Protein AF-A0A6N7GTT7-F1 (afdb_monomer)

Solvent-accessible surface area (backbone atoms only — not comparable to full-atom values): 6979 Å² total; per-residue (Å²): 132,86,78,80,67,84,54,67,67,53,60,55,50,51,62,52,28,68,70,64,79,55,83,85,88,78,90,72,83,54,68,67,62,46,46,47,39,41,69,74,63,77,46,87,81,93,70,67,74,76,79,52,41,68,41,43,73,73,63,72,40,90,84,76,88,62,70,78,77,86,85,80,89,83,79,89,87,76,66,89,85,58,52,70,70,58,48,53,49,52,55,50,53,51,50,55,54,49,67,75,66,70,126

pLDDT: mean 78.41, std 14.93, range [30.31, 97.12]

Mean predicted aligned error: 9.03 Å

Secondary structure (DSSP, 8-state):
-------HHHHHHHHHHGGGT---------HHHHHHHHHTS-------GGGGHHHHHTTSS-----SS----PPPPP--TT--HHHHHHHHHHHHHHHHHH--

Structure (mmCIF, N/CA/C/O backbone):
data_AF-A0A6N7GTT7-F1
#
_entry.id   AF-A0A6N7GTT7-F1
#
loop_
_atom_site.group_PDB
_atom_site.id
_atom_site.type_symbol
_atom_site.label_atom_id
_atom_site.label_alt_id
_atom_site.label_comp_id
_atom_site.label_asym_id
_atom_site.label_entity_id
_atom_site.label_seq_id
_atom_site.pdbx_PDB_ins_code
_atom_site.Cartn_x
_atom_site.Cartn_y
_atom_site.Cartn_z
_atom_site.occupancy
_atom_site.B_iso_or_equiv
_atom_site.auth_seq_id
_atom_site.auth_comp_id
_atom_site.auth_asym_id
_atom_site.auth_atom_id
_atom_site.pdbx_PDB_model_num
ATOM 1 N N . MET A 1 1 ? -19.228 -12.164 -17.977 1.00 33.44 1 MET A N 1
ATOM 2 C CA . MET A 1 1 ? -18.667 -12.926 -16.841 1.00 33.44 1 MET A CA 1
ATOM 3 C C . MET A 1 1 ? -17.359 -12.244 -16.448 1.00 33.44 1 MET A C 1
ATOM 5 O O . MET A 1 1 ? -16.363 -12.410 -17.137 1.00 33.44 1 MET A O 1
ATOM 9 N N . LEU A 1 2 ? -17.396 -11.334 -15.467 1.00 34.81 2 LEU A N 1
ATOM 10 C CA . LEU A 1 2 ? -16.209 -10.584 -15.036 1.00 34.81 2 LEU A CA 1
ATOM 11 C C . LEU A 1 2 ? -15.259 -11.562 -14.344 1.00 34.81 2 LEU A C 1
ATOM 13 O O . LEU A 1 2 ? -15.614 -12.165 -13.335 1.00 34.81 2 LEU A O 1
ATOM 17 N N . GLY A 1 3 ? -14.095 -11.777 -14.955 1.00 30.31 3 GLY A N 1
ATOM 18 C CA . GLY A 1 3 ? -13.103 -12.734 -14.493 1.00 30.31 3 GLY A CA 1
ATOM 19 C C . GLY A 1 3 ? -12.656 -12.412 -13.074 1.00 30.31 3 GLY A C 1
ATOM 20 O O . GLY A 1 3 ? -11.936 -11.439 -12.856 1.00 30.31 3 GLY A O 1
ATOM 21 N N . TYR A 1 4 ? -13.062 -13.265 -12.133 1.00 40.91 4 TYR A N 1
ATOM 22 C CA . TYR A 1 4 ? -12.450 -13.393 -10.819 1.00 40.91 4 TYR A CA 1
ATOM 23 C C . TYR A 1 4 ? -10.979 -13.760 -11.033 1.00 40.91 4 TYR A C 1
ATOM 25 O O . TYR A 1 4 ? -10.613 -14.931 -11.139 1.00 40.91 4 TYR A O 1
ATOM 33 N N . ARG A 1 5 ? -10.116 -12.747 -11.168 1.00 46.69 5 ARG A N 1
ATOM 34 C CA . ARG A 1 5 ? -8.670 -12.950 -11.097 1.00 46.69 5 ARG A CA 1
ATOM 35 C C . ARG A 1 5 ? -8.417 -13.609 -9.750 1.00 46.69 5 ARG A C 1
ATOM 37 O O . ARG A 1 5 ? -8.926 -13.136 -8.747 1.00 46.69 5 ARG A O 1
ATOM 44 N N . TYR A 1 6 ? -7.661 -14.700 -9.715 1.00 45.91 6 TYR A N 1
ATOM 45 C CA . TYR A 1 6 ? -7.235 -15.343 -8.473 1.00 45.91 6 TYR A CA 1
ATOM 46 C C . TYR A 1 6 ? -6.646 -14.289 -7.516 1.00 45.91 6 TYR A C 1
ATOM 48 O O . TYR A 1 6 ? -5.479 -13.905 -7.634 1.00 45.91 6 TYR A O 1
ATOM 56 N N . HIS A 1 7 ? -7.453 -13.784 -6.577 1.00 57.94 7 HIS A N 1
ATOM 57 C CA . HIS A 1 7 ? -7.026 -12.780 -5.614 1.00 57.94 7 HIS A CA 1
ATOM 58 C C . HIS A 1 7 ? -6.161 -13.500 -4.579 1.00 57.94 7 HIS A C 1
ATOM 60 O O . HIS A 1 7 ? -6.611 -13.810 -3.477 1.00 57.94 7 HIS A O 1
ATOM 66 N N . ARG A 1 8 ? -4.876 -13.726 -4.899 1.00 60.75 8 ARG A N 1
ATOM 67 C CA . ARG A 1 8 ? -3.850 -14.144 -3.918 1.00 60.75 8 ARG A CA 1
ATOM 68 C C . ARG A 1 8 ? -3.895 -13.253 -2.674 1.00 60.75 8 ARG A C 1
ATOM 70 O O . ARG A 1 8 ? -3.561 -13.681 -1.574 1.00 60.75 8 ARG A O 1
ATOM 77 N N . THR A 1 9 ? -4.368 -12.015 -2.841 1.00 64.69 9 THR A N 1
ATOM 78 C CA . THR A 1 9 ? -4.609 -11.090 -1.744 1.00 64.69 9 THR A CA 1
ATOM 79 C C . THR A 1 9 ? -5.674 -11.548 -0.760 1.00 64.69 9 THR A C 1
ATOM 81 O O . THR A 1 9 ? -5.447 -11.410 0.440 1.00 64.69 9 THR A O 1
ATOM 84 N N . ARG A 1 10 ? -6.786 -12.097 -1.247 1.00 68.25 10 ARG A N 1
ATOM 85 C CA . ARG A 1 10 ? -7.906 -12.564 -0.433 1.00 68.25 10 ARG A CA 1
ATOM 86 C C . ARG A 1 10 ? -7.535 -13.800 0.369 1.00 68.25 10 ARG A C 1
ATOM 88 O O . ARG A 1 10 ? -7.614 -13.749 1.586 1.00 68.25 10 ARG A O 1
ATOM 95 N N . GLN A 1 11 ? -7.022 -14.843 -0.286 1.00 69.31 11 GLN A N 1
ATOM 96 C CA . GLN A 1 11 ? -6.593 -16.072 0.399 1.00 69.31 11 GLN A CA 1
ATOM 97 C C . GLN A 1 11 ? -5.580 -15.792 1.515 1.00 69.31 11 GLN A C 1
ATOM 99 O O . GLN A 1 11 ? -5.642 -16.383 2.590 1.00 69.31 11 GLN A O 1
ATOM 104 N N . PHE A 1 12 ? -4.671 -14.846 1.284 1.00 69.56 12 PHE A N 1
ATOM 105 C CA . PHE A 1 12 ? -3.702 -14.426 2.287 1.00 69.56 12 PHE A CA 1
ATOM 106 C C . PHE A 1 12 ? -4.346 -13.701 3.478 1.00 69.56 12 PHE A C 1
ATOM 108 O O . PHE A 1 12 ? -3.942 -13.921 4.616 1.00 69.56 12 PHE A O 1
ATOM 115 N N . ILE A 1 13 ? -5.342 -12.840 3.235 1.00 70.56 13 ILE A N 1
ATOM 116 C CA . ILE A 1 13 ? -6.083 -12.153 4.303 1.00 70.56 13 ILE A CA 1
ATOM 117 C C . ILE A 1 13 ? -6.961 -13.148 5.069 1.00 70.56 13 ILE A C 1
ATOM 119 O O . ILE A 1 13 ? -6.960 -13.124 6.292 1.00 70.56 13 ILE A O 1
ATOM 123 N N . GLU A 1 14 ? -7.660 -14.047 4.380 1.00 71.56 14 GLU A N 1
ATOM 124 C CA . GLU A 1 14 ? -8.532 -15.057 4.991 1.00 71.56 14 GLU A CA 1
ATOM 125 C C . GLU A 1 14 ? -7.745 -16.058 5.839 1.00 71.56 14 GLU A C 1
ATOM 127 O O . GLU A 1 14 ? -8.158 -16.381 6.950 1.00 71.56 14 GLU A O 1
ATOM 132 N N . THR A 1 15 ? -6.573 -16.496 5.370 1.00 70.62 15 THR A N 1
ATOM 133 C CA . THR A 1 15 ? -5.663 -17.339 6.164 1.00 70.62 15 THR A CA 1
ATOM 134 C C . THR A 1 15 ? -5.285 -16.659 7.479 1.00 70.62 15 THR A C 1
ATOM 136 O O . THR A 1 15 ? -5.242 -17.306 8.521 1.00 70.62 15 THR A O 1
ATOM 139 N N . ALA A 1 16 ? -5.063 -15.345 7.456 1.00 67.12 16 ALA A N 1
ATOM 140 C CA . ALA A 1 16 ? -4.755 -14.583 8.659 1.00 67.12 16 ALA A CA 1
ATOM 141 C C . ALA A 1 16 ? -5.982 -14.314 9.537 1.00 67.12 16 ALA A C 1
ATOM 143 O O . ALA A 1 16 ? -5.878 -14.338 10.758 1.00 67.12 16 ALA A O 1
ATOM 144 N N . ALA A 1 17 ? -7.140 -14.072 8.921 1.00 68.50 17 ALA A N 1
ATOM 145 C CA . ALA A 1 17 ? -8.409 -13.828 9.598 1.00 68.50 17 ALA A CA 1
ATOM 146 C C . ALA A 1 17 ? -8.845 -15.029 10.449 1.00 68.50 17 ALA A C 1
ATOM 148 O O . ALA A 1 17 ? -9.390 -14.832 11.532 1.00 68.50 17 ALA A O 1
ATOM 149 N N . ARG A 1 18 ? -8.524 -16.260 10.016 1.00 69.44 18 ARG A N 1
ATOM 150 C CA . ARG A 1 18 ? -8.741 -17.485 10.810 1.00 69.44 18 ARG A CA 1
ATOM 151 C C . ARG A 1 18 ? -8.029 -17.462 12.163 1.00 69.44 18 ARG A C 1
ATOM 153 O O . ARG A 1 18 ? -8.524 -18.059 13.107 1.00 69.44 18 ARG A O 1
ATOM 160 N N . ALA A 1 19 ? -6.893 -16.771 12.274 1.00 65.56 19 ALA A N 1
ATOM 161 C CA . ALA A 1 19 ? -6.149 -16.663 13.530 1.00 65.56 19 ALA A CA 1
ATOM 162 C C . ALA A 1 19 ? -6.740 -15.630 14.509 1.00 65.56 19 ALA A C 1
ATOM 164 O O . ALA A 1 19 ? -6.274 -15.534 15.641 1.00 65.56 19 ALA A O 1
ATOM 165 N N . VAL A 1 20 ? -7.721 -14.829 14.078 1.00 65.25 20 VAL A N 1
ATOM 166 C CA . VAL A 1 20 ? -8.275 -13.700 14.847 1.00 65.25 20 VAL A CA 1
ATOM 167 C C . VAL A 1 20 ? -9.811 -13.647 14.821 1.00 65.25 20 VAL A C 1
ATOM 169 O O . VAL A 1 20 ? -10.374 -12.586 15.074 1.00 65.25 20 VAL A O 1
ATOM 172 N N . ASP A 1 21 ? -10.466 -14.768 14.497 1.00 65.12 21 ASP A N 1
ATOM 173 C CA . ASP A 1 21 ? -11.931 -14.945 14.440 1.00 65.12 21 ASP A CA 1
ATOM 174 C C . ASP A 1 21 ? -12.684 -13.798 13.732 1.00 65.12 21 ASP A C 1
ATOM 176 O O . ASP A 1 21 ? -13.643 -13.210 14.229 1.00 65.12 21 ASP A O 1
ATOM 180 N N . LEU A 1 22 ? -12.195 -13.420 12.548 1.00 65.06 22 LEU A N 1
ATOM 181 C CA . LEU A 1 22 ? -12.817 -12.386 11.724 1.00 65.06 22 LEU A CA 1
ATOM 182 C C . LEU A 1 22 ? -13.787 -13.012 10.719 1.00 65.06 22 LEU A C 1
ATOM 184 O O . LEU A 1 22 ? -13.362 -13.662 9.763 1.00 65.06 22 LEU A O 1
ATOM 188 N N . GLN A 1 23 ? -15.082 -12.724 10.861 1.00 61.09 23 GLN A N 1
ATOM 189 C CA . GLN A 1 23 ? -16.055 -12.968 9.796 1.00 61.09 23 GLN A CA 1
A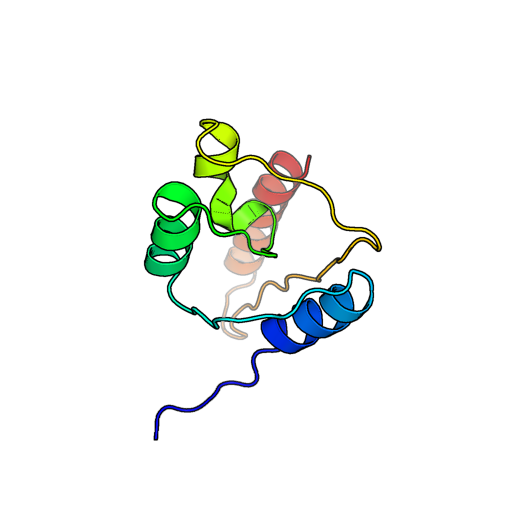TOM 190 C C . GLN A 1 23 ? -15.966 -11.850 8.747 1.00 61.09 23 GLN A C 1
ATOM 192 O O . GLN A 1 23 ? -16.403 -10.719 8.966 1.00 61.09 23 GLN A O 1
ATOM 197 N N . SER A 1 24 ? -15.364 -12.139 7.592 1.00 61.12 24 SER A N 1
ATOM 198 C CA . SER A 1 24 ? -15.308 -11.189 6.478 1.00 61.12 24 SER A CA 1
ATOM 199 C C . SER A 1 24 ? -16.696 -11.033 5.848 1.00 61.12 24 SER A C 1
ATOM 201 O O . SER A 1 24 ? -17.150 -11.919 5.130 1.00 61.12 24 SER A O 1
ATOM 203 N N . ALA A 1 25 ? -17.366 -9.909 6.108 1.00 61.06 25 ALA A N 1
ATOM 204 C CA . ALA A 1 25 ? -18.741 -9.688 5.656 1.00 61.06 25 ALA A CA 1
ATOM 205 C C . ALA A 1 25 ? -18.858 -9.130 4.222 1.00 61.06 25 ALA A C 1
ATOM 207 O O . 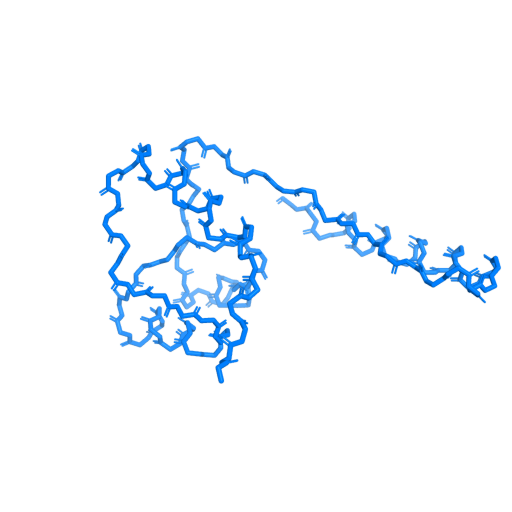ALA A 1 25 ? -19.888 -9.321 3.584 1.00 61.06 25 ALA A O 1
ATOM 208 N N . ILE A 1 26 ? -17.847 -8.404 3.716 1.00 66.12 26 ILE A N 1
ATOM 209 C CA . ILE A 1 26 ? -17.938 -7.676 2.435 1.00 66.12 26 ILE A CA 1
ATOM 210 C C . ILE A 1 26 ? -16.574 -7.648 1.726 1.00 66.12 26 ILE A C 1
ATOM 212 O O . ILE A 1 26 ? -15.572 -7.227 2.307 1.00 66.12 26 ILE A O 1
ATOM 216 N N . GLU A 1 27 ? -16.541 -8.056 0.454 1.00 67.25 27 GLU A N 1
ATOM 217 C CA . GLU A 1 27 ? -15.387 -7.892 -0.437 1.00 67.25 27 GLU A CA 1
ATOM 218 C C . GLU A 1 27 ? -15.522 -6.604 -1.253 1.00 67.25 27 GLU A C 1
ATOM 220 O O . GLU A 1 27 ? -16.541 -6.364 -1.897 1.00 67.25 27 GLU A O 1
ATOM 225 N N . VAL A 1 28 ? -14.478 -5.772 -1.230 1.00 69.12 28 VAL A N 1
ATOM 226 C CA . VAL A 1 28 ? -14.451 -4.491 -1.944 1.00 69.12 28 VAL A CA 1
ATOM 227 C C . VAL A 1 28 ? -13.089 -4.296 -2.604 1.00 69.12 28 VAL A C 1
ATOM 229 O O . VAL A 1 28 ? -12.066 -4.141 -1.928 1.00 69.12 28 VAL A O 1
ATOM 232 N N . GLU A 1 29 ? -13.079 -4.288 -3.934 1.00 67.75 29 GLU A N 1
ATOM 233 C CA . GLU A 1 29 ? -11.881 -4.124 -4.767 1.00 67.75 29 GLU A CA 1
ATOM 234 C C . GLU A 1 29 ? -11.448 -2.653 -4.942 1.00 67.75 29 GLU A C 1
ATOM 236 O O . GLU A 1 29 ? -10.263 -2.369 -4.737 1.00 67.75 29 GLU A O 1
ATOM 241 N N . PRO A 1 30 ? -12.341 -1.676 -5.223 1.00 78.06 30 PRO A N 1
ATOM 24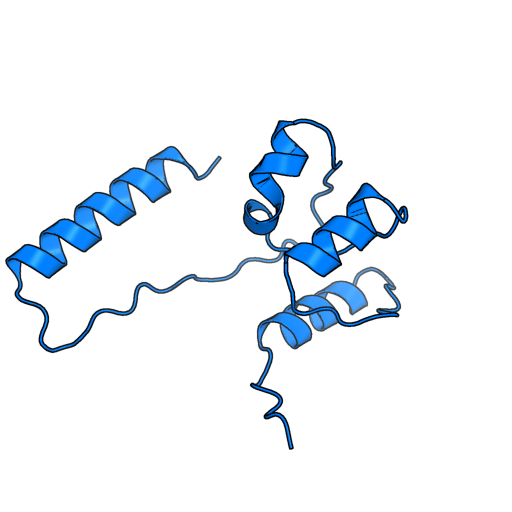2 C CA . PRO A 1 30 ? -11.906 -0.296 -5.432 1.00 78.06 30 PRO A CA 1
ATOM 243 C C . PRO A 1 30 ? -11.315 0.321 -4.157 1.00 78.06 30 PRO A C 1
ATOM 245 O O . PRO A 1 30 ? -11.956 0.327 -3.101 1.00 78.06 30 PRO A O 1
ATOM 248 N N . LYS A 1 31 ? -10.105 0.898 -4.254 1.00 76.62 31 LYS A N 1
ATOM 249 C CA . LYS A 1 31 ? -9.464 1.633 -3.142 1.00 76.62 31 LYS A CA 1
ATOM 250 C C . LYS A 1 31 ? -10.382 2.735 -2.604 1.00 76.62 31 LYS A C 1
ATOM 252 O O . LYS A 1 31 ? -10.480 2.899 -1.394 1.00 76.62 31 LYS A O 1
ATOM 257 N N . THR A 1 32 ? -11.071 3.450 -3.491 1.00 82.00 32 THR A N 1
ATOM 258 C CA . THR A 1 32 ? -11.985 4.549 -3.146 1.00 82.00 32 THR A CA 1
ATOM 259 C C . THR A 1 32 ? -13.175 4.076 -2.317 1.00 82.00 32 THR A C 1
ATOM 261 O O . THR A 1 32 ? -13.444 4.646 -1.266 1.00 82.00 32 THR A O 1
ATOM 264 N N . LEU A 1 33 ? -13.833 2.987 -2.724 1.00 82.69 33 LEU A N 1
ATOM 265 C CA . LEU A 1 33 ? -14.964 2.426 -1.982 1.00 82.69 33 LEU A CA 1
ATOM 266 C C . LEU A 1 33 ? -14.523 1.849 -0.629 1.00 82.69 33 LEU A C 1
ATOM 268 O O . LEU A 1 33 ? -15.207 2.016 0.376 1.00 82.69 33 LEU A O 1
ATOM 272 N N . LYS A 1 34 ? -13.338 1.226 -0.574 1.00 84.69 34 LYS A N 1
ATOM 273 C CA . LYS A 1 34 ? -12.745 0.774 0.690 1.00 84.69 34 LYS A CA 1
ATOM 274 C C . LYS A 1 34 ? -12.457 1.949 1.627 1.00 84.69 34 LYS A C 1
ATOM 276 O O . LYS A 1 34 ? -12.767 1.851 2.808 1.00 84.69 34 LYS A O 1
ATOM 281 N N . ARG A 1 35 ? -11.909 3.054 1.111 1.00 85.62 35 ARG A N 1
ATOM 282 C CA . ARG A 1 35 ? -11.669 4.274 1.894 1.00 85.62 35 ARG A CA 1
ATOM 283 C C . ARG A 1 35 ? -12.971 4.817 2.477 1.00 85.62 35 ARG A C 1
ATOM 285 O O . ARG A 1 35 ? -13.017 5.056 3.675 1.00 85.62 35 ARG A O 1
ATOM 292 N N . GLU A 1 36 ? -14.019 4.948 1.667 1.00 89.38 36 GLU A N 1
ATOM 293 C CA . GLU A 1 36 ? -15.319 5.454 2.127 1.00 89.38 36 GLU A CA 1
ATOM 294 C C . GLU A 1 36 ? -15.881 4.605 3.278 1.00 89.38 36 GLU A C 1
ATOM 296 O O . GLU A 1 36 ? -16.271 5.133 4.317 1.00 89.38 36 GLU A O 1
ATOM 301 N N . LEU A 1 37 ? -15.840 3.274 3.145 1.00 88.50 37 LEU A N 1
ATOM 302 C CA . LEU A 1 37 ? -16.312 2.358 4.188 1.00 88.50 37 LEU A CA 1
ATOM 303 C C . LEU A 1 37 ? -15.537 2.490 5.506 1.00 88.50 37 LEU A C 1
ATOM 305 O O . LEU A 1 37 ? -16.130 2.377 6.579 1.00 88.50 37 LEU A O 1
ATOM 309 N N . LEU A 1 38 ? -14.227 2.720 5.433 1.00 89.69 38 LEU A N 1
ATOM 310 C CA . LEU A 1 38 ? -13.373 2.870 6.610 1.00 89.69 38 LEU A CA 1
ATOM 311 C C . LEU A 1 38 ? -13.546 4.241 7.271 1.00 89.69 38 LEU A C 1
ATOM 313 O O . LEU A 1 38 ? -13.741 4.315 8.479 1.00 89.69 38 LEU A O 1
ATOM 317 N N . VAL A 1 39 ? -13.502 5.314 6.479 1.00 88.19 39 VAL A N 1
ATOM 318 C CA . VAL A 1 39 ? -13.484 6.695 6.983 1.00 88.19 39 VAL A CA 1
ATOM 319 C C . VAL A 1 39 ? -14.879 7.165 7.390 1.00 88.19 39 VAL A C 1
ATOM 321 O O . VAL A 1 39 ? -15.021 7.852 8.396 1.00 88.19 39 VAL A O 1
ATOM 324 N N . ARG A 1 40 ? -15.921 6.802 6.632 1.00 89.00 40 ARG A N 1
ATOM 325 C CA . ARG A 1 40 ? -17.275 7.346 6.834 1.00 89.00 40 ARG A CA 1
ATOM 326 C C . ARG A 1 40 ? -18.266 6.378 7.461 1.00 89.00 40 ARG A C 1
ATOM 328 O O . ARG A 1 40 ? -19.231 6.820 8.072 1.00 89.00 40 ARG A O 1
ATOM 335 N N . HIS A 1 41 ? -18.040 5.072 7.335 1.00 88.88 41 HIS A N 1
ATOM 336 C CA . HIS A 1 41 ? -18.994 4.055 7.797 1.00 88.88 41 HIS A CA 1
ATOM 337 C C . HIS A 1 41 ? -18.494 3.216 8.981 1.00 88.88 41 HIS A C 1
ATOM 339 O O . HIS A 1 41 ? -19.111 2.199 9.305 1.00 88.88 41 HIS A O 1
ATOM 345 N N . GLY A 1 42 ? -17.385 3.613 9.617 1.00 85.06 42 GLY A N 1
ATOM 346 C CA . GLY A 1 42 ? -16.876 2.978 10.838 1.00 85.06 42 GLY A CA 1
ATOM 347 C C . GLY A 1 42 ? -16.531 1.496 10.673 1.00 85.06 42 GLY A C 1
ATOM 348 O O . GLY A 1 42 ? -16.611 0.727 11.631 1.00 85.06 42 GLY A O 1
ATOM 349 N N . ARG A 1 43 ? -16.206 1.057 9.451 1.00 88.19 43 ARG A N 1
ATOM 350 C CA . ARG A 1 43 ? -15.807 -0.330 9.188 1.00 88.19 43 ARG A CA 1
ATOM 351 C C . ARG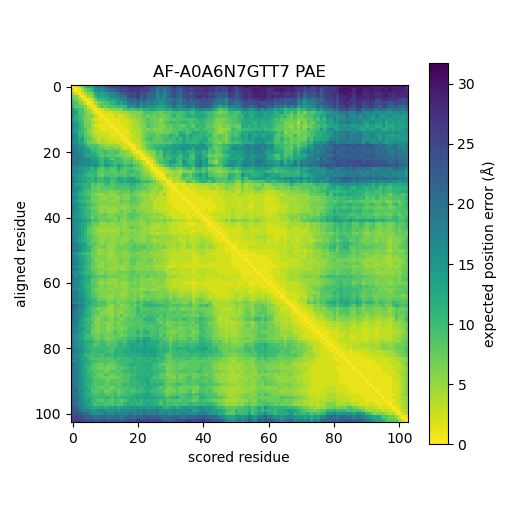 A 1 43 ? -14.323 -0.527 9.478 1.00 88.19 43 ARG A C 1
ATOM 353 O O . ARG A 1 43 ? -13.533 0.409 9.448 1.00 88.19 43 ARG A O 1
ATOM 360 N N . CYS A 1 44 ? -13.943 -1.784 9.687 1.00 86.19 44 CYS A N 1
ATOM 361 C CA . CYS A 1 44 ? -12.554 -2.209 9.844 1.00 86.19 44 CYS A CA 1
ATOM 362 C C . CYS A 1 44 ? -12.134 -3.075 8.654 1.00 86.19 44 CYS A C 1
ATOM 364 O O . CYS A 1 44 ? -12.948 -3.801 8.082 1.00 86.19 44 CYS A O 1
ATOM 366 N N . SER A 1 45 ? -10.853 -3.035 8.287 1.00 83.38 45 SER A N 1
ATOM 367 C CA . SER A 1 45 ? -10.314 -3.877 7.217 1.00 83.38 45 SER A CA 1
ATOM 368 C C . SER A 1 45 ? -8.873 -4.287 7.498 1.00 83.38 45 SER A C 1
ATOM 370 O O . SER A 1 45 ? -8.118 -3.560 8.142 1.00 83.38 45 SER A O 1
ATOM 372 N N . ILE A 1 46 ? -8.489 -5.454 6.982 1.00 80.38 46 ILE A N 1
ATOM 373 C CA . ILE A 1 46 ? -7.091 -5.869 6.887 1.00 80.38 46 ILE A CA 1
ATOM 374 C C . ILE A 1 46 ? -6.580 -5.426 5.516 1.00 80.38 46 ILE A C 1
ATOM 376 O O . ILE A 1 46 ? -7.043 -5.911 4.484 1.00 80.38 46 ILE A O 1
ATOM 380 N N . VAL A 1 47 ? -5.604 -4.521 5.504 1.00 78.62 47 VAL A N 1
ATOM 381 C CA . VAL A 1 47 ? -4.984 -3.998 4.280 1.00 78.62 47 VAL A CA 1
ATOM 382 C C . VAL A 1 47 ? -3.459 -3.985 4.402 1.00 78.62 47 VAL A C 1
ATOM 384 O O . VAL A 1 47 ? -2.935 -3.903 5.516 1.00 78.62 47 VAL A O 1
ATOM 387 N N . PRO A 1 48 ? -2.714 -4.035 3.282 1.00 79.75 48 PRO A N 1
ATOM 388 C CA . PRO A 1 48 ? -1.303 -3.671 3.291 1.00 79.75 48 PRO A CA 1
ATOM 389 C C . PRO A 1 48 ? -1.129 -2.256 3.852 1.00 79.75 48 PRO A C 1
ATOM 391 O O . PRO A 1 48 ? -1.834 -1.342 3.428 1.00 79.75 48 PRO A O 1
ATOM 394 N N . TYR A 1 49 ? -0.177 -2.077 4.768 1.00 81.12 49 TYR A N 1
ATOM 395 C CA . TYR A 1 49 ? 0.016 -0.827 5.514 1.00 81.12 49 TYR A CA 1
ATOM 396 C C . TYR A 1 49 ? 0.116 0.416 4.615 1.00 81.12 49 TYR A C 1
ATOM 398 O O . TYR A 1 49 ? -0.536 1.423 4.864 1.00 81.12 49 TYR A O 1
ATOM 406 N N . GLY A 1 50 ? 0.863 0.313 3.512 1.00 80.81 50 GLY A N 1
ATOM 407 C CA . GLY A 1 50 ? 1.050 1.420 2.573 1.00 80.81 50 GLY A CA 1
ATOM 408 C C . GLY A 1 50 ? -0.180 1.787 1.731 1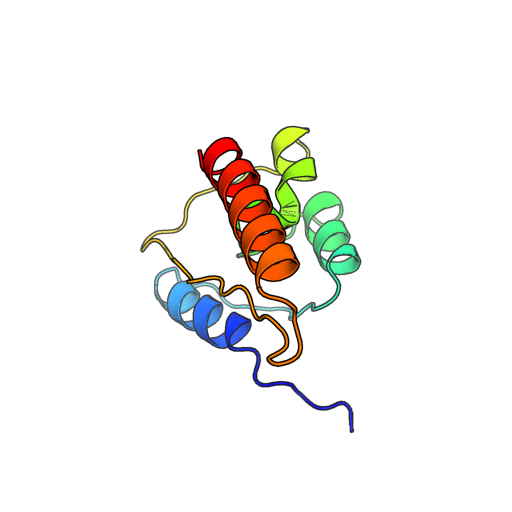.00 80.81 50 GLY A C 1
ATOM 409 O O . GLY A 1 50 ? -0.157 2.814 1.062 1.00 80.81 50 GLY A O 1
ATOM 410 N N . LEU A 1 51 ? -1.250 0.979 1.722 1.00 83.12 51 LEU A N 1
ATOM 411 C CA . LEU A 1 51 ? -2.412 1.229 0.857 1.00 83.12 51 LEU A CA 1
ATOM 412 C C . LEU A 1 51 ? -3.182 2.497 1.259 1.00 83.12 51 LEU A C 1
ATOM 414 O O . LEU A 1 51 ? -3.690 3.198 0.380 1.00 83.12 51 LEU A O 1
ATOM 418 N N . LEU A 1 52 ? -3.256 2.760 2.565 1.00 86.62 52 LEU A N 1
ATOM 419 C CA . LEU A 1 52 ? -3.979 3.876 3.187 1.00 86.62 52 LEU A CA 1
ATOM 420 C C . LEU A 1 52 ? -3.028 4.750 4.016 1.00 86.62 52 LEU A C 1
ATOM 422 O O . LEU A 1 52 ? -3.358 5.212 5.105 1.00 86.62 52 LEU A O 1
ATOM 426 N N . TRP A 1 53 ? -1.789 4.883 3.538 1.00 86.62 53 TRP A N 1
ATOM 427 C CA . TRP A 1 53 ? -0.744 5.600 4.260 1.00 86.62 53 TRP A CA 1
ATOM 428 C C . TRP A 1 53 ? -1.102 7.064 4.501 1.00 86.62 53 TRP A C 1
ATOM 430 O O . TRP A 1 53 ? -0.838 7.575 5.584 1.00 86.62 53 TRP A O 1
ATOM 440 N N . ASP A 1 54 ? -1.719 7.721 3.520 1.00 89.44 54 ASP A N 1
ATOM 441 C CA . ASP A 1 54 ? -2.066 9.137 3.621 1.00 89.44 54 ASP A CA 1
ATOM 442 C C . ASP A 1 54 ? -3.112 9.365 4.719 1.00 89.44 54 ASP A C 1
ATOM 444 O O . ASP A 1 54 ? -2.940 10.258 5.544 1.00 89.44 54 ASP A O 1
ATOM 448 N N . GLU A 1 55 ? -4.128 8.501 4.792 1.00 90.75 55 GLU A N 1
ATOM 449 C CA . GLU A 1 55 ? -5.178 8.539 5.813 1.00 90.75 55 GLU A CA 1
ATOM 450 C C . GLU A 1 55 ? -4.651 8.174 7.213 1.00 90.75 55 GLU A C 1
ATOM 452 O O . GLU A 1 55 ? -5.076 8.743 8.216 1.00 90.75 55 GLU A O 1
ATOM 457 N N . ILE A 1 56 ? -3.693 7.246 7.304 1.00 90.31 56 ILE A N 1
ATOM 458 C CA . ILE A 1 56 ? -3.017 6.926 8.573 1.00 90.31 56 ILE A CA 1
ATOM 459 C C . ILE A 1 56 ? -2.162 8.113 9.028 1.00 90.31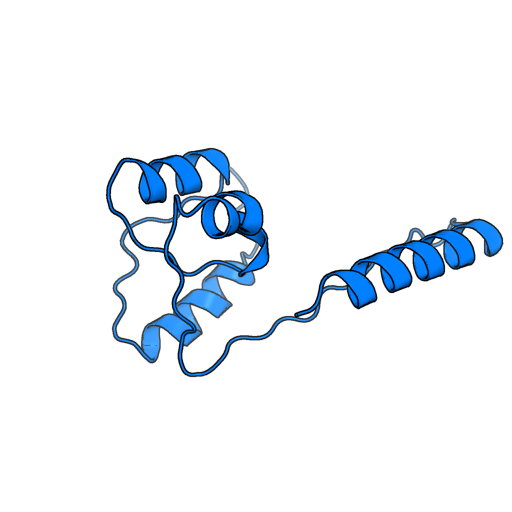 56 ILE A C 1
ATOM 461 O O . ILE A 1 56 ? -2.178 8.485 10.199 1.00 90.31 56 ILE A O 1
ATOM 465 N N . LYS A 1 57 ? -1.412 8.722 8.105 1.00 91.00 57 LYS A N 1
ATOM 466 C CA . LYS A 1 57 ? -0.513 9.841 8.395 1.00 91.00 57 LYS A CA 1
ATOM 467 C C . LYS A 1 57 ? -1.279 11.105 8.788 1.00 91.00 57 LYS A C 1
ATOM 469 O O . LYS A 1 57 ? -0.799 11.841 9.645 1.00 91.00 57 LYS A O 1
ATOM 474 N N . SER A 1 58 ? -2.437 11.364 8.179 1.00 92.94 58 SER A N 1
ATOM 475 C CA . SER A 1 58 ? -3.300 12.498 8.534 1.00 92.94 58 SER A CA 1
ATOM 476 C C . SER A 1 58 ? -4.102 12.278 9.820 1.00 92.94 58 SER A C 1
ATOM 478 O O . SER A 1 58 ? -4.699 13.225 10.323 1.00 92.94 58 SER A O 1
ATOM 480 N N . GLY A 1 59 ? -4.109 11.058 10.369 1.00 91.75 59 GLY A N 1
ATOM 481 C CA . GLY A 1 59 ? -4.883 10.701 11.558 1.00 91.75 59 GLY A CA 1
ATOM 482 C C . GLY A 1 59 ? -6.356 10.379 11.281 1.00 91.75 59 GLY A C 1
ATOM 483 O O . GLY A 1 59 ? -7.101 10.143 12.227 1.00 91.75 59 GLY A O 1
ATOM 484 N N . GLU A 1 60 ? -6.780 10.322 10.013 1.00 91.88 60 GLU A N 1
ATOM 485 C CA . GLU A 1 60 ? -8.130 9.885 9.619 1.00 91.88 60 GLU A CA 1
ATOM 486 C C . GLU A 1 60 ? -8.379 8.409 9.960 1.00 91.88 60 GLU A C 1
ATOM 488 O O . GLU A 1 60 ? -9.515 8.014 10.218 1.00 91.88 60 GLU A O 1
ATOM 493 N N . LEU A 1 61 ? -7.326 7.582 9.961 1.00 92.25 61 LEU A N 1
ATOM 494 C CA . LEU A 1 61 ? -7.407 6.162 10.291 1.00 92.25 61 LEU A CA 1
ATOM 495 C C . LEU A 1 61 ? -6.400 5.761 11.365 1.00 92.25 61 LEU A C 1
ATOM 497 O O . LEU A 1 61 ? -5.208 6.058 11.290 1.00 92.25 61 LEU A O 1
ATOM 501 N N . LEU A 1 62 ? -6.879 4.969 12.321 1.00 90.81 62 LEU A N 1
ATOM 502 C CA . LEU A 1 62 ? -6.028 4.250 13.260 1.00 90.81 62 LEU A CA 1
ATOM 503 C C . LEU A 1 62 ? -5.662 2.880 12.695 1.00 90.81 62 LEU A C 1
ATOM 505 O O . LEU A 1 62 ? -6.455 2.210 12.032 1.00 90.81 62 LEU A O 1
ATOM 509 N N . VAL A 1 63 ? -4.447 2.435 13.000 1.00 89.81 63 VAL A N 1
ATOM 510 C CA . VAL A 1 63 ? -3.913 1.167 12.510 1.00 89.81 63 VAL A CA 1
ATOM 511 C C . VAL A 1 63 ? -3.363 0.334 13.653 1.00 89.81 63 VAL A C 1
ATOM 513 O O . VAL A 1 63 ? -2.656 0.819 14.534 1.00 89.81 63 VAL A O 1
ATOM 516 N N . ARG A 1 64 ? -3.657 -0.966 13.610 1.00 87.31 64 ARG A N 1
ATOM 517 C CA . ARG A 1 64 ? -3.111 -1.959 14.533 1.00 87.31 64 ARG A CA 1
ATOM 518 C C . ARG A 1 64 ? -2.380 -3.038 13.751 1.00 87.31 64 ARG A C 1
ATOM 520 O O . ARG A 1 64 ? -2.907 -3.581 12.783 1.00 87.31 64 ARG A O 1
ATOM 527 N N . ARG A 1 65 ? -1.177 -3.399 14.204 1.00 82.12 65 ARG A N 1
ATOM 528 C CA . ARG A 1 65 ? -0.457 -4.567 13.676 1.00 82.12 65 ARG A CA 1
ATOM 529 C C . ARG A 1 65 ? -1.205 -5.841 14.075 1.00 82.12 65 ARG A C 1
ATOM 531 O O . ARG A 1 65 ? -1.421 -6.079 15.261 1.00 82.12 65 ARG A O 1
ATOM 538 N N . ILE A 1 66 ? -1.572 -6.658 13.093 1.00 77.31 66 ILE A N 1
ATOM 539 C CA . ILE A 1 66 ? -2.160 -7.981 13.335 1.00 77.31 66 ILE A CA 1
ATOM 540 C C . ILE A 1 66 ? -1.083 -8.990 13.762 1.00 77.31 66 ILE A C 1
ATOM 542 O O . ILE A 1 66 ? 0.092 -8.848 13.405 1.00 77.31 66 ILE A O 1
ATOM 546 N N . LYS A 1 67 ? -1.486 -9.993 14.549 1.00 76.00 67 LYS A N 1
ATOM 547 C CA . LYS A 1 67 ? -0.657 -11.133 14.959 1.00 76.00 67 LYS A CA 1
ATOM 548 C C . LYS A 1 67 ? -1.351 -12.430 14.499 1.00 76.00 67 LYS A C 1
ATOM 550 O O . LYS A 1 67 ? -2.538 -12.560 14.783 1.00 76.00 67 LYS A O 1
ATOM 555 N N . PRO A 1 68 ? -0.648 -13.359 13.822 1.00 75.69 68 PRO A N 1
ATOM 556 C CA . PRO A 1 68 ? 0.750 -13.259 13.390 1.00 75.69 68 PRO A CA 1
ATOM 557 C C . PRO A 1 68 ? 0.960 -12.165 12.330 1.00 75.69 68 PRO A C 1
ATOM 559 O O . PRO A 1 68 ? 0.025 -11.743 11.649 1.00 75.69 68 PRO A O 1
ATOM 562 N N . ARG A 1 69 ? 2.200 -11.666 12.217 1.00 75.81 69 ARG A N 1
ATOM 563 C CA . ARG A 1 69 ? 2.538 -10.674 11.189 1.00 75.81 69 ARG A CA 1
ATOM 564 C C . ARG A 1 69 ? 2.417 -11.308 9.810 1.00 75.81 69 ARG A C 1
ATOM 566 O O . ARG A 1 69 ? 2.904 -12.409 9.580 1.00 75.81 69 ARG A O 1
ATOM 573 N N . LEU A 1 70 ? 1.829 -10.553 8.895 1.00 74.00 70 LEU A N 1
ATOM 574 C CA . LEU A 1 70 ? 1.689 -10.924 7.501 1.00 74.00 70 LEU A CA 1
ATOM 575 C C . LEU A 1 70 ? 2.682 -10.139 6.642 1.00 74.00 70 LEU A C 1
ATOM 577 O O . LEU A 1 70 ? 2.638 -8.910 6.620 1.00 74.00 70 LEU A O 1
ATOM 581 N N . SER A 1 71 ? 3.547 -10.840 5.911 1.00 74.25 71 SER A N 1
ATOM 582 C CA . SER A 1 71 ? 4.492 -10.251 4.957 1.00 74.25 71 SER A CA 1
ATOM 583 C C . SER A 1 71 ? 4.208 -10.726 3.533 1.00 74.25 71 SER A C 1
ATOM 585 O O . SER A 1 71 ? 3.689 -11.820 3.310 1.00 74.25 71 SER A O 1
ATOM 587 N N . ARG A 1 72 ? 4.532 -9.884 2.548 1.00 74.31 72 ARG A N 1
ATOM 588 C CA . ARG A 1 72 ? 4.500 -10.252 1.130 1.00 74.31 72 ARG A CA 1
ATOM 589 C C . ARG A 1 72 ? 5.712 -9.702 0.411 1.00 74.31 72 ARG A C 1
ATOM 591 O O . ARG A 1 72 ? 6.117 -8.570 0.661 1.00 74.31 72 ARG A O 1
ATOM 598 N N . THR A 1 73 ? 6.213 -10.483 -0.532 1.00 80.25 73 THR A N 1
ATOM 599 C CA . THR A 1 73 ? 7.238 -10.041 -1.472 1.00 80.25 73 THR A CA 1
ATOM 600 C C . THR A 1 73 ? 6.576 -9.283 -2.615 1.00 80.25 73 THR A C 1
ATOM 602 O O . THR A 1 73 ? 5.683 -9.811 -3.280 1.00 80.25 73 THR A O 1
ATOM 605 N N . VAL A 1 74 ? 7.008 -8.044 -2.844 1.00 77.50 74 VAL A N 1
ATOM 606 C CA . VAL A 1 74 ? 6.653 -7.271 -4.040 1.00 77.50 74 VAL A CA 1
ATOM 607 C C . VAL A 1 74 ? 7.788 -7.432 -5.042 1.00 77.50 74 VAL A C 1
ATOM 609 O O . VAL A 1 74 ? 8.943 -7.187 -4.706 1.00 77.50 74 VAL A O 1
ATOM 612 N N . ALA A 1 75 ? 7.459 -7.864 -6.257 1.00 83.38 75 ALA A N 1
ATOM 613 C CA . ALA A 1 75 ? 8.423 -8.018 -7.337 1.00 83.38 75 ALA A CA 1
ATOM 614 C C . ALA A 1 75 ? 8.306 -6.851 -8.322 1.00 83.38 75 ALA A C 1
ATOM 616 O O . ALA A 1 75 ? 7.200 -6.455 -8.695 1.00 83.38 75 ALA A O 1
ATOM 617 N N . LEU A 1 76 ? 9.452 -6.333 -8.759 1.00 85.56 76 LEU A N 1
ATOM 618 C CA . LEU A 1 76 ? 9.530 -5.452 -9.916 1.00 85.56 76 LEU A CA 1
ATOM 619 C C . LEU A 1 76 ? 9.593 -6.323 -11.170 1.00 85.56 76 LEU A C 1
ATOM 621 O O . LEU A 1 76 ? 10.523 -7.111 -11.326 1.00 85.56 76 LEU A O 1
ATOM 625 N N . LEU A 1 77 ? 8.602 -6.183 -12.044 1.00 89.69 77 LEU A N 1
ATOM 626 C CA . LEU A 1 77 ? 8.595 -6.837 -13.347 1.00 89.69 77 LEU A CA 1
ATOM 627 C C . LEU A 1 77 ? 9.083 -5.840 -14.393 1.00 89.69 77 LEU A C 1
ATOM 629 O O . LEU A 1 77 ? 8.521 -4.753 -14.526 1.00 89.69 77 LEU A O 1
ATOM 633 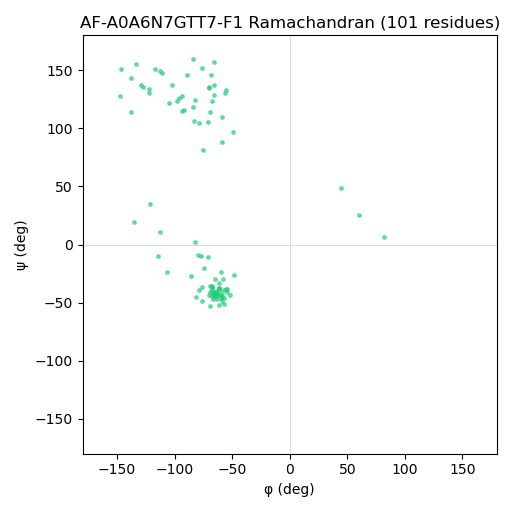N N . LEU A 1 78 ? 10.128 -6.223 -15.118 1.00 89.50 78 LEU A N 1
ATOM 634 C CA . LEU A 1 78 ? 10.692 -5.445 -16.212 1.00 89.50 78 LEU A CA 1
ATOM 635 C C . LEU A 1 78 ? 10.406 -6.158 -17.531 1.00 89.50 78 LEU A C 1
ATOM 637 O O . LEU A 1 78 ? 10.336 -7.386 -17.586 1.00 89.50 78 LEU A O 1
ATOM 641 N N . ASN A 1 79 ? 10.217 -5.379 -18.593 1.00 92.12 79 ASN A N 1
ATOM 642 C CA . ASN A 1 79 ? 10.111 -5.941 -19.932 1.00 92.12 79 ASN A CA 1
ATOM 643 C C . ASN A 1 79 ? 11.487 -6.477 -20.360 1.00 92.12 79 ASN A C 1
ATOM 645 O O . ASN A 1 79 ? 12.487 -5.786 -20.189 1.00 92.12 79 ASN A O 1
ATOM 649 N N . ALA A 1 80 ? 11.529 -7.672 -20.950 1.00 92.06 80 ALA A N 1
ATOM 650 C CA . ALA A 1 80 ? 12.756 -8.263 -21.482 1.00 92.06 80 ALA A CA 1
ATOM 651 C C . ALA A 1 80 ? 13.419 -7.410 -22.582 1.00 92.06 80 ALA A C 1
ATOM 653 O O . ALA A 1 80 ? 14.621 -7.515 -22.794 1.00 92.06 80 ALA A O 1
ATOM 654 N N . SER A 1 81 ? 12.661 -6.550 -23.268 1.00 95.38 81 SER A N 1
ATOM 655 C CA . SER A 1 81 ? 13.184 -5.623 -24.278 1.00 95.38 81 SER A CA 1
ATOM 656 C C . SER A 1 81 ? 13.778 -4.335 -23.692 1.00 95.38 81 SER A C 1
ATOM 658 O O . SER A 1 81 ? 14.123 -3.424 -24.445 1.00 95.38 81 SER A O 1
ATOM 660 N N . LEU A 1 82 ? 13.815 -4.190 -22.365 1.00 95.75 82 LEU A N 1
ATOM 661 C CA . LEU A 1 82 ? 14.325 -2.989 -21.715 1.00 95.75 82 LEU A CA 1
ATOM 662 C C . LEU A 1 82 ? 15.845 -2.897 -21.895 1.00 95.75 82 LEU A C 1
ATOM 664 O O . LEU A 1 82 ? 16.567 -3.872 -21.704 1.00 95.75 82 LEU A O 1
ATOM 668 N N . SER A 1 83 ? 16.345 -1.713 -22.250 1.00 96.75 83 SER A N 1
ATOM 669 C CA . SER A 1 83 ? 17.786 -1.527 -22.412 1.00 96.75 83 SER A CA 1
ATOM 670 C C . SER A 1 83 ? 18.512 -1.612 -21.057 1.00 96.75 83 SER A C 1
ATOM 672 O O . SER A 1 83 ? 17.986 -1.118 -20.052 1.00 96.75 83 SER A O 1
ATOM 674 N N . PRO A 1 84 ? 19.747 -2.151 -21.002 1.00 95.50 84 PRO A N 1
ATOM 675 C CA . PRO A 1 84 ? 20.495 -2.270 -19.747 1.00 95.50 84 PRO A CA 1
ATOM 676 C C . PRO A 1 84 ? 20.674 -0.948 -18.972 1.00 95.50 84 PRO A C 1
ATOM 678 O O . PRO A 1 84 ? 20.557 -0.954 -17.743 1.00 95.50 84 PRO A O 1
ATOM 681 N N . PRO A 1 85 ? 20.903 0.216 -19.623 1.00 97.12 85 PRO A N 1
ATOM 682 C CA . PRO A 1 85 ? 20.955 1.493 -18.911 1.00 97.12 85 PRO A CA 1
ATOM 683 C C . PRO A 1 85 ? 19.620 1.876 -18.258 1.00 97.12 85 PRO A C 1
ATOM 685 O O . PRO A 1 85 ? 19.612 2.362 -17.126 1.00 97.12 85 PRO A O 1
ATOM 688 N N . ALA A 1 86 ? 18.495 1.634 -18.940 1.00 95.50 86 ALA A N 1
ATOM 689 C CA . ALA A 1 86 ? 17.166 1.928 -18.412 1.00 95.50 86 ALA A CA 1
ATOM 690 C C . ALA A 1 86 ? 16.803 0.991 -17.252 1.00 95.50 86 ALA A C 1
ATOM 692 O O . ALA A 1 86 ? 16.287 1.450 -16.234 1.00 95.50 86 ALA A O 1
ATOM 693 N N . GLU A 1 87 ? 17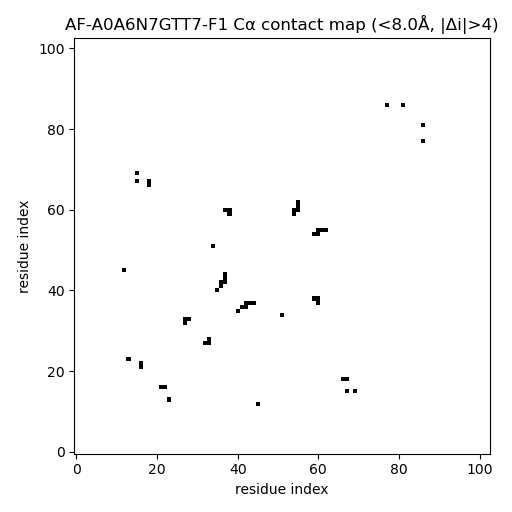.140 -0.296 -17.358 1.00 95.69 87 GLU A N 1
ATOM 694 C CA . GLU A 1 87 ? 17.014 -1.254 -16.257 1.00 95.69 87 GLU A CA 1
ATOM 695 C C . GLU A 1 87 ? 17.807 -0.797 -15.029 1.00 95.69 87 GLU A C 1
ATOM 697 O O . GLU A 1 87 ? 17.252 -0.687 -13.933 1.00 95.69 87 GLU A O 1
ATOM 702 N N . LYS A 1 88 ? 19.091 -0.461 -15.211 1.00 95.56 88 LYS A N 1
ATOM 703 C CA . LYS A 1 88 ? 19.951 0.013 -14.122 1.00 95.56 88 LYS A CA 1
ATOM 704 C C . LYS A 1 88 ? 19.386 1.273 -13.467 1.00 95.56 88 LYS A C 1
ATOM 706 O O . LYS A 1 88 ? 19.389 1.373 -12.238 1.00 95.56 88 LYS A O 1
ATOM 711 N N . PHE A 1 89 ? 18.890 2.215 -14.267 1.00 95.25 89 PHE A N 1
ATOM 712 C CA . PHE A 1 89 ? 18.249 3.429 -13.770 1.00 95.25 89 PHE A CA 1
ATOM 713 C C . PHE A 1 89 ? 16.999 3.112 -12.938 1.00 95.25 89 PHE A C 1
ATOM 715 O O . PHE A 1 89 ? 16.910 3.550 -11.791 1.00 95.25 89 PHE A O 1
ATOM 722 N N . LEU A 1 90 ? 16.069 2.305 -13.465 1.00 94.00 90 LEU A N 1
ATOM 723 C CA . LEU A 1 90 ? 14.841 1.929 -12.757 1.00 94.00 90 LEU A CA 1
ATOM 724 C C . LEU A 1 90 ? 15.144 1.198 -11.449 1.00 94.00 90 LEU A C 1
ATOM 726 O O . LEU A 1 90 ? 14.585 1.548 -10.410 1.00 94.00 90 LEU A O 1
ATOM 730 N N . LEU A 1 91 ? 16.063 0.230 -11.471 1.00 93.25 91 LEU A N 1
ATOM 731 C CA . LEU A 1 91 ? 16.467 -0.505 -10.274 1.00 93.25 91 LEU A CA 1
ATOM 732 C C . LEU A 1 91 ? 17.068 0.422 -9.217 1.00 93.25 91 LEU A C 1
ATOM 734 O O . LEU A 1 91 ? 16.731 0.302 -8.040 1.00 93.25 91 LEU A O 1
ATOM 738 N N . THR A 1 92 ? 17.933 1.351 -9.621 1.00 93.62 92 THR A N 1
ATOM 739 C CA . THR A 1 92 ? 18.581 2.287 -8.693 1.00 93.62 92 THR A CA 1
ATOM 740 C C . THR A 1 92 ? 17.562 3.241 -8.072 1.00 93.62 92 THR A C 1
ATOM 742 O O . THR A 1 92 ? 17.532 3.393 -6.851 1.00 93.62 92 THR A O 1
ATOM 745 N N . THR A 1 93 ? 16.678 3.821 -8.887 1.00 92.62 93 THR A N 1
ATOM 746 C CA . THR A 1 93 ? 15.636 4.754 -8.436 1.00 92.62 93 THR A CA 1
ATOM 747 C C . THR A 1 93 ? 14.610 4.075 -7.532 1.00 92.62 93 THR A C 1
ATOM 749 O O . THR A 1 93 ? 14.249 4.603 -6.485 1.00 92.62 93 THR A O 1
ATOM 752 N N . ILE A 1 94 ? 14.146 2.875 -7.885 1.00 91.06 94 ILE A N 1
ATOM 753 C CA . ILE A 1 94 ? 13.180 2.153 -7.049 1.00 91.06 94 ILE A CA 1
ATOM 754 C C . ILE A 1 94 ? 13.828 1.751 -5.722 1.00 91.06 94 ILE A C 1
ATOM 756 O O . ILE A 1 94 ? 13.211 1.921 -4.671 1.00 91.06 94 ILE A O 1
ATOM 760 N N . ARG A 1 95 ? 15.082 1.276 -5.737 1.00 89.75 95 ARG A N 1
ATOM 761 C CA . ARG A 1 95 ? 15.811 0.944 -4.504 1.00 89.75 95 ARG A CA 1
ATOM 762 C C . ARG A 1 95 ? 15.949 2.148 -3.580 1.00 89.75 95 ARG A C 1
ATOM 764 O O . ARG A 1 95 ? 15.690 1.997 -2.390 1.00 89.75 95 ARG A O 1
ATOM 771 N N . SER A 1 96 ? 16.309 3.324 -4.098 1.00 90.31 96 SER A N 1
ATOM 772 C CA . SER A 1 96 ? 16.465 4.518 -3.259 1.00 90.31 96 SER A CA 1
ATOM 773 C C . SER A 1 96 ? 15.146 4.932 -2.599 1.00 90.31 96 SER A C 1
ATOM 775 O O . SER A 1 96 ? 15.125 5.196 -1.398 1.00 90.31 96 SER A O 1
ATOM 777 N N . ILE A 1 97 ? 14.029 4.884 -3.333 1.00 86.88 97 ILE A N 1
ATOM 778 C CA . ILE A 1 97 ? 12.693 5.190 -2.796 1.00 86.88 97 ILE A CA 1
ATOM 779 C C . ILE A 1 97 ? 12.283 4.180 -1.719 1.00 86.88 97 ILE A C 1
ATOM 781 O O . ILE A 1 97 ? 11.754 4.567 -0.677 1.00 86.88 97 ILE A O 1
ATOM 785 N N . VAL A 1 98 ? 12.511 2.887 -1.961 1.00 84.25 98 VAL A N 1
ATOM 786 C CA . VAL A 1 98 ? 12.138 1.823 -1.019 1.00 84.25 98 VAL A CA 1
ATOM 787 C C 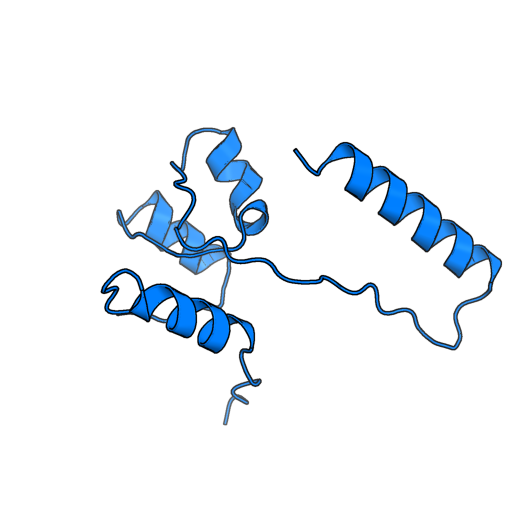. VAL A 1 98 ? 12.939 1.939 0.278 1.00 84.25 98 VAL A C 1
ATOM 789 O O . VAL A 1 98 ? 12.346 1.887 1.352 1.00 84.25 98 VAL A O 1
ATOM 792 N N . VAL A 1 99 ? 14.253 2.174 0.199 1.00 79.44 99 VAL A N 1
ATOM 793 C CA . VAL A 1 99 ? 15.110 2.369 1.384 1.00 79.44 99 VAL A CA 1
ATOM 794 C C . VAL A 1 99 ? 14.668 3.584 2.205 1.00 79.44 99 VAL A C 1
ATOM 796 O O . VAL A 1 99 ? 14.673 3.522 3.428 1.00 79.44 99 VAL A O 1
ATOM 799 N N . GLN A 1 100 ? 14.228 4.665 1.558 1.00 72.50 100 GLN A N 1
ATOM 800 C CA . GLN A 1 100 ? 13.760 5.871 2.252 1.00 72.50 100 GLN A CA 1
ATOM 801 C C . GLN A 1 100 ? 12.377 5.726 2.909 1.00 72.50 100 GLN A C 1
ATOM 803 O O . GLN A 1 100 ? 12.032 6.538 3.766 1.00 72.50 100 GLN A O 1
ATOM 808 N N . ARG A 1 101 ? 11.555 4.753 2.489 1.00 67.31 101 ARG A N 1
ATOM 809 C CA . ARG A 1 101 ? 10.136 4.651 2.890 1.00 67.31 101 ARG A CA 1
ATOM 810 C C . ARG A 1 101 ? 9.779 3.431 3.738 1.00 67.31 101 ARG A C 1
ATOM 812 O O . ARG A 1 101 ? 8.659 3.383 4.242 1.00 67.31 101 ARG A O 1
ATOM 819 N N . ILE A 1 102 ? 10.673 2.456 3.900 1.00 56.59 102 ILE A N 1
ATOM 820 C CA . ILE A 1 102 ? 10.465 1.355 4.851 1.00 56.59 102 ILE A CA 1
ATOM 821 C C . ILE A 1 102 ? 10.905 1.832 6.244 1.00 56.59 102 ILE A C 1
ATOM 823 O O . ILE A 1 102 ? 12.098 1.959 6.504 1.00 56.59 102 ILE A O 1
ATOM 827 N N . ILE A 1 103 ? 9.921 2.090 7.114 1.00 46.28 103 ILE A N 1
ATOM 828 C CA . ILE A 1 103 ? 10.055 2.369 8.557 1.00 46.28 103 ILE A CA 1
ATOM 829 C C . ILE A 1 103 ? 9.393 1.224 9.331 1.00 46.28 103 ILE A C 1
ATOM 831 O O . ILE A 1 103 ? 8.270 0.822 8.938 1.00 46.28 103 ILE A O 1
#

Sequence (103 aa):
MLGYRYHRTRQFIETAARAVDLQSAIEVEPKTLKRELLVRHGRCSIVPYGLLWDEIKSGELLVRRIKPRLSRTVALLLNASLSPPAEKFLLTTIRSIVVQRII

Foldseek 3Di:
DPDPDPPPVVVLQVVLCVVVVDDDDDDDDDLVVVCCCVQPVVDDDDDDCVSCVVCVVVVSDDDDQGPPHDDDDDDDDDDPPDDPVRVVVVVVVVVVVVVVPDD

Radius of gyration: 17.2 Å; Cα contacts (8 Å, |Δi|>4): 28; chains: 1; bounding box: 40×30×39 Å